Protein AF-N6TX57-F1 (afdb_monomer_lite)

InterPro domains:
  IPR012308 DNA ligase, ATP-dependent, N-terminal [PF04675] (14-73)
  IPR012310 DNA ligase, ATP-dependent, central [PF01068] (99-142)
  IPR016059 DNA ligase, ATP-dependent, conserved site [PS00697] (122-130)
  IPR036599 DNA ligase, ATP-dependent, N-terminal domain superfamily [G3DSA:1.10.3260.10] (11-87)
  IPR050191 ATP-dependent DNA ligase [PTHR45674] (13-142)

pLDDT: mean 87.44, std 7.67, range [63.16, 96.12]

Radius of gyration: 22.34 Å; chains: 1; bounding box: 50×41×65 Å

Sequence (142 aa):
DIGGTISHFYQKSQKVDAFLEKLSKLTKEEDQIGHFSNILKHLTADDLKTIIRLIKHDLRMGAGAKHILEGIHPDAYSVYKRRKTWMVAEINILTPVFPMLTEACKSVEHAMKKCPNGMFSEIKYDGERVQVHKHGNEFKYF

Organism: Dendroctonus ponderosae (NCBI:txid77166)

Foldseek 3Di:
DVVVVVVVVVVVVVVLVVLVVVLVVDDDPVVNVVSCVVCVVPDDPVRVVCSVCVVVVHNPPPDDPQVVVCVVPVCQVVQCQAFVHRPDRDHDFPTDHHDDDDDDDDDPVSVCVVCVVDDDDDDPDDDDDWDWGDDPPDIDTD

Secondary structure (DSSP, 8-state):
-HHHHHHHHHHHHHHHHHHHHHHHH--SHHHHHHHHHHHHTT--HHHHHHHHHHHTT---SS--HHHHHHTT-TTHHHHHHHHS-SS--S--TTS--PPPPPPPP--HHHHHHH-TT---------S----EEEETTEEEE-

Structure (mmCIF, N/CA/C/O backbone):
data_AF-N6TX57-F1
#
_entry.id   AF-N6TX57-F1
#
loop_
_atom_site.group_PDB
_atom_site.id
_atom_site.type_symbol
_atom_site.label_atom_id
_atom_site.label_alt_id
_atom_site.label_comp_id
_atom_site.label_asym_id
_atom_site.label_entity_id
_atom_site.label_seq_id
_atom_site.pdbx_PDB_ins_code
_atom_site.Cartn_x
_atom_site.Cartn_y
_atom_site.Cartn_z
_atom_site.occupancy
_atom_site.B_iso_or_equiv
_atom_site.auth_seq_id
_atom_site.auth_comp_id
_atom_site.auth_asym_id
_atom_site.auth_atom_id
_atom_site.pdbx_PDB_model_num
ATOM 1 N N . ASP A 1 1 ? 9.745 1.526 36.311 1.00 64.44 1 ASP A N 1
ATOM 2 C CA . ASP A 1 1 ? 10.214 0.273 35.703 1.00 64.44 1 ASP A CA 1
ATOM 3 C C . ASP A 1 1 ? 9.952 0.330 34.202 1.00 64.44 1 ASP A C 1
ATOM 5 O O . ASP A 1 1 ? 8.820 0.586 33.801 1.00 64.44 1 ASP A O 1
ATOM 9 N N . ILE A 1 2 ? 10.996 0.209 33.383 1.00 66.25 2 ILE A N 1
ATOM 10 C CA . ILE A 1 2 ? 10.933 0.402 31.922 1.00 66.25 2 ILE A CA 1
ATOM 11 C C . ILE A 1 2 ? 10.015 -0.654 31.276 1.00 66.25 2 ILE A C 1
ATOM 13 O O . ILE A 1 2 ? 9.304 -0.353 30.316 1.00 66.25 2 ILE A O 1
ATOM 17 N N . GLY A 1 3 ? 9.946 -1.859 31.858 1.00 68.88 3 GLY A N 1
ATOM 18 C CA . GLY A 1 3 ? 9.088 -2.944 31.372 1.00 68.88 3 GLY A CA 1
ATOM 19 C C . GLY A 1 3 ? 7.586 -2.645 31.471 1.00 68.88 3 GLY A C 1
ATOM 20 O O . GLY A 1 3 ? 6.830 -2.969 30.555 1.00 68.88 3 GLY A O 1
ATOM 21 N N . GLY A 1 4 ? 7.148 -1.959 32.533 1.00 72.12 4 GLY A N 1
ATOM 22 C CA . GLY A 1 4 ? 5.740 -1.586 32.720 1.00 72.12 4 GLY A CA 1
ATOM 23 C C . GLY A 1 4 ? 5.251 -0.575 31.678 1.00 72.12 4 GLY A C 1
ATOM 24 O O . GLY A 1 4 ? 4.170 -0.734 31.109 1.00 72.12 4 GLY A O 1
ATOM 25 N N . THR A 1 5 ? 6.078 0.423 31.359 1.00 72.31 5 THR A N 1
ATOM 26 C CA . THR A 1 5 ? 5.761 1.444 30.348 1.00 72.31 5 THR A CA 1
ATOM 27 C C . THR A 1 5 ? 5.703 0.855 28.937 1.00 72.31 5 THR A C 1
ATOM 29 O O . THR A 1 5 ? 4.793 1.182 28.175 1.00 72.31 5 THR A O 1
ATOM 32 N N . ILE A 1 6 ? 6.628 -0.052 28.597 1.00 74.69 6 ILE A N 1
ATOM 33 C CA . ILE A 1 6 ? 6.638 -0.740 27.295 1.00 74.69 6 ILE A CA 1
ATOM 34 C C . ILE A 1 6 ? 5.400 -1.629 27.142 1.00 74.69 6 ILE A C 1
ATOM 36 O O . ILE A 1 6 ? 4.740 -1.590 26.103 1.00 74.69 6 ILE A O 1
ATOM 40 N N . SER A 1 7 ? 5.040 -2.383 28.183 1.00 75.69 7 SER A N 1
ATOM 41 C CA . SER A 1 7 ? 3.844 -3.235 28.173 1.00 75.69 7 SER A CA 1
ATOM 42 C C . SER A 1 7 ? 2.562 -2.418 27.9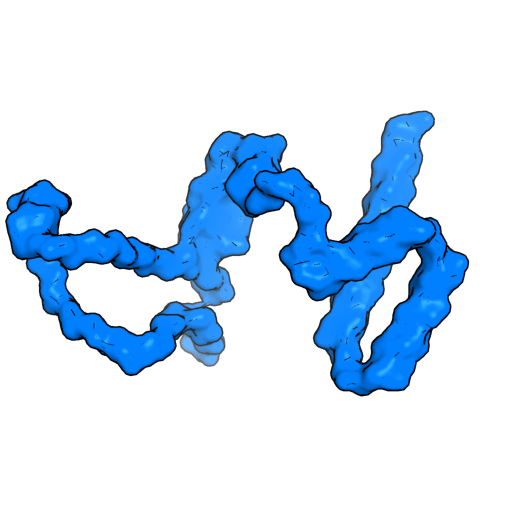78 1.00 75.69 7 SER A C 1
ATOM 44 O O . SER A 1 7 ? 1.740 -2.736 27.116 1.00 75.69 7 SER A O 1
ATOM 46 N N . HIS A 1 8 ? 2.425 -1.302 28.699 1.00 76.81 8 HIS A N 1
ATOM 47 C CA . HIS A 1 8 ? 1.283 -0.400 28.552 1.00 76.81 8 HIS A CA 1
ATOM 48 C C . HIS A 1 8 ? 1.187 0.199 27.138 1.00 76.81 8 HIS A C 1
ATOM 50 O O . HIS A 1 8 ? 0.107 0.239 26.543 1.00 76.81 8 HIS A O 1
ATOM 56 N N . PHE A 1 9 ? 2.316 0.622 26.562 1.00 78.44 9 PHE A N 1
ATOM 57 C CA . PHE A 1 9 ? 2.363 1.107 25.182 1.00 78.44 9 PHE A CA 1
ATOM 58 C C . PHE A 1 9 ? 1.945 0.021 24.179 1.00 78.44 9 PHE A C 1
ATOM 60 O O . PHE A 1 9 ? 1.132 0.278 23.289 1.00 78.44 9 PHE A O 1
ATOM 67 N N . TYR A 1 10 ? 2.439 -1.206 24.351 1.00 80.56 10 TYR A N 1
ATOM 68 C CA . TYR A 1 10 ? 2.111 -2.327 23.472 1.00 80.56 10 TYR A CA 1
ATOM 69 C C . TYR A 1 10 ? 0.618 -2.682 23.523 1.00 80.56 10 TYR A C 1
ATOM 71 O O . TYR A 1 10 ? -0.018 -2.850 22.482 1.00 80.56 10 TYR A O 1
ATOM 79 N N . GLN A 1 11 ? 0.026 -2.705 24.720 1.00 81.06 11 GLN A N 1
ATOM 80 C CA . GLN A 1 11 ? -1.415 -2.904 24.894 1.00 81.06 11 GLN A CA 1
ATOM 81 C C . GLN A 1 11 ? -2.239 -1.793 24.233 1.00 81.06 11 GLN A C 1
ATOM 83 O O . GLN A 1 11 ? -3.281 -2.067 23.634 1.00 81.06 11 GLN A O 1
ATOM 88 N N . LYS A 1 12 ? -1.782 -0.538 24.312 1.00 82.62 12 LYS A N 1
ATOM 89 C CA . LYS A 1 12 ? -2.436 0.585 23.630 1.00 82.62 12 LYS A CA 1
ATOM 90 C C . LYS A 1 12 ? -2.380 0.422 22.109 1.00 82.62 12 LYS A C 1
ATOM 92 O O . LYS A 1 12 ? -3.403 0.595 21.452 1.00 82.62 12 LYS A O 1
ATOM 97 N N . SER A 1 13 ? -1.223 0.035 21.572 1.00 84.62 13 SER A N 1
ATOM 98 C CA . SER A 1 13 ? -1.034 -0.213 20.137 1.00 84.62 13 SER A CA 1
ATOM 99 C C . SER A 1 13 ? -1.974 -1.306 19.617 1.00 84.62 13 SER A C 1
ATOM 101 O O . SER A 1 13 ? -2.687 -1.085 18.644 1.00 84.62 13 SER A O 1
ATOM 103 N N . GLN A 1 14 ? -2.078 -2.436 20.326 1.00 88.12 14 GLN A N 1
ATOM 104 C CA . GLN A 1 14 ? -2.999 -3.523 19.959 1.00 88.12 14 GLN A CA 1
ATOM 105 C C . GLN A 1 14 ? -4.469 -3.086 19.946 1.00 88.12 14 GLN A C 1
ATOM 107 O O . GLN A 1 14 ? -5.226 -3.480 19.064 1.00 88.12 14 GLN A O 1
ATOM 112 N N . LYS A 1 15 ? -4.892 -2.254 20.907 1.00 86.69 15 LYS A N 1
ATOM 113 C CA . LYS A 1 15 ? -6.266 -1.725 20.931 1.00 86.69 15 LYS A CA 1
ATOM 114 C C . LYS A 1 15 ? -6.555 -0.832 19.724 1.00 86.69 15 LYS A C 1
ATOM 116 O O . LYS A 1 15 ? -7.653 -0.899 19.177 1.00 86.69 15 LYS A O 1
ATOM 121 N N . VAL A 1 16 ? -5.589 -0.002 19.322 1.00 88.62 16 VAL A N 1
ATOM 122 C CA . VAL A 1 16 ? -5.708 0.845 18.124 1.00 88.62 16 VAL A CA 1
ATOM 123 C C . VAL A 1 16 ? -5.748 -0.014 16.861 1.00 88.62 16 VAL A C 1
ATOM 125 O O . VAL A 1 16 ? -6.593 0.228 16.004 1.00 88.62 16 VAL A O 1
ATOM 128 N N . ASP A 1 17 ? -4.904 -1.039 16.770 1.00 90.56 17 ASP A N 1
ATOM 129 C CA . ASP A 1 17 ? -4.879 -1.968 15.637 1.00 90.56 17 ASP A CA 1
ATOM 130 C C . ASP A 1 17 ? -6.218 -2.705 15.478 1.00 90.56 17 ASP A C 1
ATOM 132 O O . ASP A 1 17 ? -6.858 -2.609 14.433 1.00 90.56 17 ASP A O 1
ATOM 136 N N . ALA A 1 18 ? -6.737 -3.301 16.556 1.00 91.44 18 ALA A N 1
ATOM 137 C CA . ALA A 1 18 ? -8.044 -3.961 16.553 1.00 91.44 18 ALA A CA 1
ATOM 138 C C . ALA A 1 18 ? -9.197 -3.000 16.199 1.00 91.44 18 ALA A C 1
ATOM 140 O O . ALA A 1 18 ? -10.162 -3.378 15.526 1.00 91.44 18 ALA A O 1
ATOM 141 N N . PHE A 1 19 ? -9.110 -1.738 16.638 1.00 91.69 19 PHE A N 1
ATOM 142 C CA . PHE A 1 19 ? -10.073 -0.706 16.262 1.00 91.69 19 PHE A CA 1
ATOM 143 C C . PHE A 1 19 ? -10.050 -0.429 14.755 1.00 91.69 19 PHE A C 1
ATOM 145 O O . PHE A 1 19 ? -11.123 -0.406 14.144 1.00 91.69 19 PHE A O 1
ATOM 152 N N . LEU A 1 20 ? -8.862 -0.239 14.172 1.00 92.00 20 LEU A N 1
ATOM 153 C CA . LEU A 1 20 ? -8.679 0.021 12.742 1.00 92.00 20 LEU A CA 1
ATOM 154 C C . LEU A 1 20 ? -9.067 -1.195 11.896 1.00 92.00 20 LEU A C 1
ATOM 156 O O . LEU A 1 20 ? -9.714 -1.035 10.861 1.00 92.00 20 LEU A O 1
ATOM 160 N N . GLU A 1 21 ? -8.758 -2.407 12.359 1.00 93.75 21 GLU A N 1
ATOM 161 C CA . GLU A 1 21 ? -9.142 -3.642 11.678 1.00 93.75 21 GLU A CA 1
ATOM 162 C C . GLU A 1 21 ? -10.668 -3.763 11.601 1.00 93.75 21 GLU A C 1
ATOM 164 O O . GLU A 1 21 ? -11.227 -3.999 10.527 1.00 93.75 21 GLU A O 1
ATOM 169 N N . LYS A 1 22 ? -11.372 -3.523 12.714 1.00 93.56 22 LYS A N 1
ATOM 170 C CA . LYS A 1 22 ? -12.839 -3.501 12.711 1.00 93.56 22 L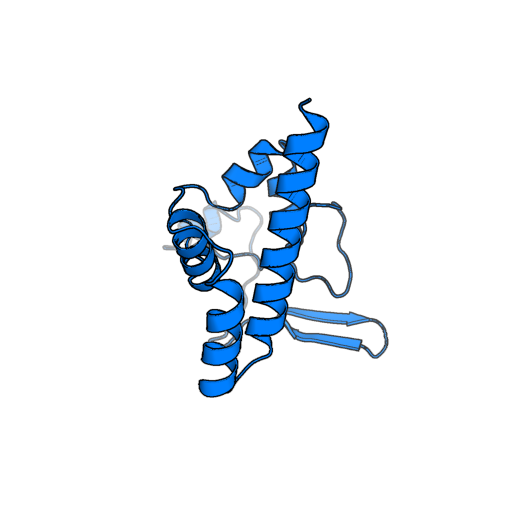YS A CA 1
ATOM 171 C C . LYS A 1 22 ? -13.377 -2.375 11.828 1.00 93.56 22 LYS A C 1
ATOM 173 O O . LYS A 1 22 ? -14.292 -2.627 11.051 1.00 93.56 22 LYS A O 1
ATOM 178 N N . LEU A 1 23 ? -12.795 -1.176 11.903 1.00 93.31 23 LEU A N 1
ATOM 179 C CA . LEU A 1 23 ? -13.198 -0.030 11.084 1.00 93.31 23 LEU A CA 1
ATOM 180 C C . LEU A 1 23 ? -13.095 -0.339 9.584 1.00 93.31 23 LEU A C 1
ATOM 182 O O . LEU A 1 23 ? -14.011 0.002 8.843 1.00 93.31 23 LEU A O 1
ATOM 186 N N . SER A 1 24 ? -12.046 -1.045 9.147 1.00 93.38 24 SER A N 1
ATOM 187 C CA . SER A 1 24 ? -11.857 -1.416 7.735 1.00 93.38 24 SER A CA 1
ATOM 188 C C . SER A 1 24 ? -12.942 -2.348 7.175 1.00 93.38 24 SER A C 1
ATOM 190 O O . SER A 1 24 ? -13.113 -2.430 5.961 1.00 93.38 24 SER A O 1
ATOM 192 N N . LYS A 1 25 ? -13.694 -3.032 8.049 1.00 94.88 25 LYS A N 1
ATOM 193 C CA . LYS A 1 25 ? -14.804 -3.927 7.685 1.00 94.88 25 LYS A CA 1
ATOM 194 C C . LYS A 1 25 ? -16.168 -3.222 7.706 1.00 94.88 25 LYS A C 1
ATOM 196 O O . LYS A 1 25 ? -17.144 -3.792 7.226 1.00 94.88 25 LYS A O 1
ATOM 201 N N . LEU A 1 26 ? -16.262 -2.014 8.272 1.00 93.44 26 LEU A N 1
ATOM 202 C CA . LEU A 1 26 ? -17.510 -1.251 8.362 1.00 93.44 26 LEU A CA 1
ATOM 203 C C . LEU A 1 26 ? -17.710 -0.396 7.109 1.00 93.44 26 LEU A C 1
ATOM 205 O O . LEU A 1 26 ? -16.879 0.449 6.787 1.00 93.44 26 LEU A O 1
ATOM 209 N N . THR A 1 27 ? -18.848 -0.565 6.439 1.00 92.94 27 THR A N 1
ATOM 210 C CA . THR A 1 27 ? -19.181 0.176 5.210 1.00 92.94 27 THR A CA 1
ATOM 211 C C . THR A 1 27 ? -20.248 1.251 5.408 1.00 92.94 27 THR A C 1
ATOM 213 O O . THR A 1 27 ? -20.340 2.163 4.592 1.00 92.94 27 THR A O 1
ATOM 216 N N . LYS A 1 28 ? -21.051 1.161 6.476 1.00 95.25 28 LYS A N 1
ATOM 217 C CA . LYS A 1 28 ? -22.129 2.111 6.777 1.00 95.25 28 LYS A CA 1
ATOM 218 C C . LYS A 1 28 ? -21.642 3.227 7.694 1.00 95.25 28 LYS A C 1
ATOM 220 O O . LYS A 1 28 ? -20.969 2.967 8.689 1.00 95.25 28 LYS A O 1
ATOM 225 N N . GLU A 1 29 ? -22.054 4.452 7.391 1.00 93.00 29 GLU A N 1
ATOM 226 C CA . GLU A 1 29 ? -21.667 5.648 8.144 1.00 93.00 29 GLU A CA 1
ATOM 227 C C . GLU A 1 29 ? -22.136 5.599 9.608 1.00 93.00 29 GLU A C 1
ATOM 229 O O . GLU A 1 29 ? -21.355 5.880 10.513 1.00 93.00 29 GLU A O 1
ATOM 234 N N . GLU A 1 30 ? -23.369 5.155 9.862 1.00 94.00 30 GLU A N 1
ATOM 235 C CA . GLU A 1 30 ? -23.924 5.029 11.220 1.00 94.00 30 GLU A CA 1
ATOM 236 C C . GLU A 1 30 ? -23.075 4.103 12.108 1.00 94.00 30 GLU A C 1
ATOM 238 O O . GLU A 1 30 ? -22.730 4.453 13.241 1.00 94.00 30 GLU A O 1
ATOM 243 N N . ASP A 1 31 ? -22.664 2.951 11.568 1.00 93.25 31 ASP A N 1
ATOM 244 C CA . ASP A 1 31 ? -21.821 1.980 12.271 1.00 93.25 31 ASP A CA 1
ATOM 245 C C . ASP A 1 31 ? -20.418 2.542 12.529 1.00 93.25 31 ASP A C 1
ATOM 247 O O . ASP A 1 31 ? -19.843 2.339 13.604 1.00 93.25 31 ASP A O 1
ATOM 251 N N . GLN A 1 32 ? -19.862 3.273 11.558 1.00 93.31 32 GLN A N 1
ATOM 252 C CA . GLN A 1 32 ? -18.571 3.944 11.701 1.00 93.31 32 GLN A CA 1
ATOM 253 C C . GLN A 1 32 ? -18.635 5.004 12.808 1.00 93.31 32 GLN A C 1
ATOM 255 O O . GLN A 1 32 ? -17.801 4.979 13.714 1.00 93.31 32 GLN A O 1
ATOM 260 N N . ILE A 1 33 ? -19.645 5.880 12.800 1.00 91.75 33 ILE A N 1
ATOM 261 C CA . ILE A 1 33 ? -19.850 6.913 13.829 1.00 91.75 33 ILE A CA 1
ATOM 262 C C . ILE A 1 33 ? -20.008 6.277 15.214 1.00 91.75 33 ILE A C 1
ATOM 264 O O . ILE A 1 33 ? -19.388 6.740 16.180 1.00 91.75 33 ILE A O 1
ATOM 268 N N . GLY A 1 34 ? -20.788 5.198 15.327 1.00 92.38 34 GLY A N 1
ATOM 269 C CA . GLY A 1 34 ? -20.944 4.457 16.579 1.00 92.38 34 GLY A CA 1
ATOM 270 C C . GLY A 1 34 ? -19.621 3.863 17.074 1.00 92.38 34 GLY A C 1
ATOM 271 O O . GLY A 1 34 ? -19.279 3.974 18.255 1.00 92.38 34 GLY A O 1
ATOM 272 N N . HIS A 1 35 ? -18.827 3.294 16.164 1.00 92.12 35 HIS A N 1
ATOM 273 C CA . HIS A 1 35 ? -17.510 2.731 16.473 1.00 92.12 35 HIS A CA 1
ATOM 274 C C . HIS A 1 35 ? -16.505 3.810 16.911 1.00 92.12 35 HIS A C 1
ATOM 276 O O . HIS A 1 35 ? -15.814 3.627 17.917 1.00 92.12 35 HIS A O 1
ATOM 282 N N . PHE A 1 36 ? -16.482 4.971 16.246 1.00 90.12 36 PHE A N 1
ATOM 283 C CA . PHE A 1 36 ? -15.682 6.131 16.664 1.00 90.12 36 PHE A CA 1
ATOM 284 C C . PHE A 1 36 ? -16.113 6.666 18.032 1.00 90.12 36 PHE A C 1
ATOM 286 O O . PHE A 1 36 ? -15.272 6.914 18.896 1.00 90.12 36 PHE A O 1
ATOM 293 N N . SER A 1 37 ? -17.415 6.797 18.272 1.00 89.56 37 SER A N 1
ATOM 294 C CA . SER A 1 37 ? -17.946 7.331 19.533 1.00 89.56 37 SER A CA 1
ATOM 295 C C . SER A 1 37 ? -17.547 6.492 20.751 1.00 89.56 37 SER A C 1
ATOM 297 O O . SER A 1 37 ? -17.366 7.027 21.847 1.00 89.56 37 SER A O 1
ATOM 299 N N . ASN A 1 38 ? -17.361 5.183 20.567 1.00 86.38 38 ASN A N 1
ATOM 300 C CA . ASN A 1 38 ? -16.890 4.295 21.626 1.00 86.38 38 ASN A CA 1
ATOM 301 C C . ASN A 1 38 ? -15.410 4.505 21.963 1.00 86.38 38 ASN A C 1
ATOM 303 O O . ASN A 1 38 ? -15.054 4.499 23.141 1.00 86.38 38 ASN A O 1
ATOM 307 N N . ILE A 1 39 ? -14.547 4.714 20.961 1.00 84.88 39 ILE A N 1
ATOM 308 C CA . ILE A 1 39 ? -13.110 4.879 21.211 1.00 84.88 39 ILE A CA 1
ATOM 309 C C . ILE A 1 39 ? -12.757 6.295 21.678 1.00 84.88 39 ILE A C 1
ATOM 311 O O . ILE A 1 39 ? -11.889 6.454 22.535 1.00 84.88 39 ILE A O 1
ATOM 315 N N . LEU A 1 40 ? -13.468 7.320 21.191 1.00 85.38 40 LEU A N 1
ATOM 316 C CA . LEU A 1 40 ? -13.213 8.729 21.521 1.00 85.38 40 LEU A CA 1
ATOM 317 C C . LEU A 1 40 ? -13.272 9.025 23.028 1.00 85.38 40 LEU A C 1
ATOM 319 O O . LEU A 1 40 ? -12.561 9.905 23.500 1.00 85.38 40 LEU A O 1
ATOM 323 N N . LYS A 1 41 ? -14.052 8.257 23.799 1.00 84.25 41 LYS A N 1
ATOM 324 C CA . LYS A 1 41 ? -14.169 8.395 25.264 1.00 84.25 41 LYS A CA 1
ATOM 325 C C . LYS A 1 41 ? -12.885 8.056 26.028 1.00 84.25 41 LYS A C 1
ATOM 327 O O . LYS A 1 41 ? -12.755 8.424 27.191 1.00 84.25 41 LYS A O 1
ATOM 332 N N . HIS A 1 42 ? -11.959 7.335 25.400 1.00 81.50 42 HIS A N 1
ATOM 333 C CA . HIS A 1 42 ? -10.754 6.806 26.041 1.00 81.50 42 HIS A CA 1
ATOM 334 C C . HIS A 1 42 ? -9.455 7.358 25.436 1.00 81.50 42 HIS A C 1
ATOM 336 O O . HIS A 1 42 ? -8.374 6.872 25.770 1.00 81.50 42 HIS A O 1
ATOM 342 N N . LEU A 1 43 ? -9.545 8.345 24.540 1.00 84.50 43 LEU A N 1
ATOM 343 C CA . LEU A 1 43 ? -8.405 8.883 23.801 1.00 84.50 43 LEU A CA 1
ATOM 344 C C . LEU A 1 43 ? -8.104 10.325 24.201 1.00 84.50 43 LEU A C 1
ATOM 346 O O . LEU A 1 43 ? -9.001 11.127 24.450 1.00 84.50 43 LEU A O 1
ATOM 350 N N . THR A 1 44 ? -6.817 10.663 24.203 1.00 87.75 44 THR A N 1
ATOM 351 C CA . THR A 1 44 ? -6.371 12.058 24.276 1.00 87.75 44 THR A CA 1
ATOM 352 C C . THR A 1 44 ? -6.460 12.727 22.899 1.00 87.75 44 THR A C 1
ATOM 354 O O . THR A 1 44 ? -6.577 12.056 21.869 1.00 87.75 44 THR A O 1
ATOM 357 N N . ALA A 1 45 ? -6.366 14.060 22.852 1.00 88.00 45 ALA A N 1
ATOM 358 C CA . ALA A 1 45 ? -6.354 14.805 21.590 1.00 88.00 45 ALA A CA 1
ATOM 359 C C . ALA A 1 45 ? -5.200 14.376 20.656 1.00 88.00 45 ALA A C 1
ATOM 361 O O . ALA A 1 45 ? -5.388 14.278 19.440 1.00 88.00 45 ALA A O 1
ATOM 362 N N . ASP A 1 46 ? -4.027 14.058 21.214 1.00 87.56 46 ASP A N 1
ATOM 363 C CA . ASP A 1 46 ? -2.867 13.593 20.444 1.00 87.56 46 ASP A CA 1
ATOM 364 C C . ASP A 1 46 ? -3.055 12.173 19.897 1.00 87.56 46 ASP A C 1
ATOM 366 O O . ASP A 1 46 ? -2.662 11.880 18.760 1.00 87.56 46 ASP A O 1
ATOM 370 N N . ASP A 1 47 ? -3.714 11.300 20.661 1.00 87.12 47 ASP A N 1
ATOM 371 C CA . ASP A 1 47 ? -4.052 9.955 20.194 1.00 87.12 47 ASP A CA 1
ATOM 372 C C . ASP A 1 47 ? -5.045 10.014 19.035 1.00 87.12 47 ASP A C 1
ATOM 374 O O . ASP A 1 47 ? -4.847 9.354 18.014 1.00 87.12 47 ASP A O 1
ATOM 378 N N . LEU A 1 48 ? -6.075 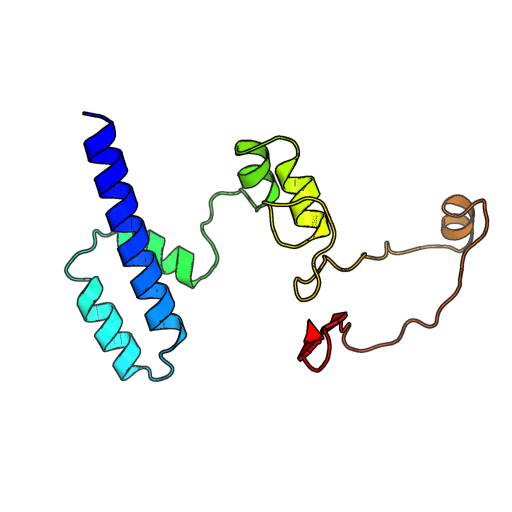10.858 19.150 1.00 88.62 48 LEU A N 1
ATOM 379 C CA . LEU A 1 48 ? -7.048 11.069 18.082 1.00 88.62 48 LEU A CA 1
ATOM 380 C C . LEU A 1 48 ? -6.370 11.582 16.807 1.00 88.62 48 LEU A C 1
ATOM 382 O O . LEU A 1 48 ? -6.608 11.060 15.716 1.00 88.62 48 LEU A O 1
ATOM 386 N N . LYS A 1 49 ? -5.473 12.563 16.934 1.00 89.69 49 LYS A N 1
ATOM 387 C CA . LYS A 1 49 ? -4.686 13.079 15.807 1.00 89.69 49 LYS A CA 1
ATOM 388 C C . LYS A 1 49 ? -3.848 11.982 15.150 1.00 89.69 49 LYS A C 1
ATOM 390 O O . LYS A 1 49 ? -3.756 11.936 13.923 1.00 89.69 49 LYS A O 1
ATOM 395 N N . THR A 1 50 ? -3.256 11.100 15.949 1.00 88.19 50 THR A N 1
ATOM 396 C CA . THR A 1 50 ? -2.463 9.967 15.454 1.00 88.19 50 THR A CA 1
ATOM 397 C C . THR A 1 50 ? -3.341 8.947 14.729 1.00 88.19 50 THR A C 1
ATOM 399 O O . THR A 1 50 ? -2.995 8.532 13.627 1.00 88.19 50 THR A O 1
ATOM 402 N N . ILE A 1 51 ? -4.514 8.616 15.269 1.00 89.56 51 ILE A N 1
ATOM 403 C CA . ILE A 1 51 ? -5.476 7.704 14.632 1.00 89.56 51 ILE A CA 1
ATOM 404 C C . ILE A 1 51 ? -5.974 8.267 13.300 1.00 89.56 51 ILE A C 1
ATOM 406 O O . ILE A 1 51 ? -5.973 7.558 12.298 1.00 89.56 51 ILE A O 1
ATOM 410 N N . ILE A 1 52 ? -6.325 9.555 13.243 1.00 90.50 52 ILE A N 1
ATOM 411 C CA . ILE A 1 52 ? -6.735 10.205 11.988 1.00 90.50 52 ILE A CA 1
ATOM 412 C C . ILE A 1 52 ? -5.607 10.139 10.952 1.00 90.50 52 ILE A C 1
ATOM 414 O O . ILE A 1 52 ? -5.860 9.873 9.779 1.00 90.50 52 ILE A O 1
ATOM 418 N N . ARG A 1 53 ? -4.353 10.349 11.364 1.00 91.62 53 ARG A N 1
ATOM 419 C CA . ARG A 1 53 ? -3.191 10.215 10.472 1.00 91.62 53 ARG A CA 1
ATOM 420 C C . ARG A 1 53 ? -3.001 8.787 9.960 1.00 91.62 53 ARG A C 1
ATOM 422 O O . ARG A 1 53 ? -2.693 8.620 8.782 1.00 91.62 53 ARG A O 1
ATOM 429 N N . LEU A 1 54 ? -3.223 7.781 10.809 1.00 91.62 54 LEU A N 1
ATOM 430 C CA . LEU A 1 54 ? -3.202 6.369 10.415 1.00 91.62 54 LEU A CA 1
ATOM 431 C C . LEU A 1 54 ? -4.291 6.065 9.378 1.00 91.62 54 LEU A C 1
ATOM 433 O O . LEU A 1 54 ? -3.986 5.480 8.344 1.00 91.62 54 LEU A O 1
ATOM 437 N N . ILE A 1 55 ? -5.520 6.542 9.601 1.00 91.31 55 ILE A N 1
ATOM 438 C CA . ILE A 1 55 ? -6.644 6.379 8.660 1.00 91.31 55 ILE A CA 1
ATOM 439 C C . ILE A 1 55 ? -6.357 7.071 7.323 1.00 91.31 55 ILE A C 1
ATOM 441 O O . ILE A 1 55 ? -6.654 6.534 6.262 1.00 91.31 55 ILE A O 1
ATOM 445 N N . LYS A 1 56 ? -5.749 8.260 7.354 1.00 91.19 56 LYS A N 1
ATOM 446 C CA . LYS A 1 56 ? -5.363 8.997 6.142 1.00 91.19 56 LYS A CA 1
ATOM 447 C C . LYS A 1 56 ? -4.125 8.431 5.441 1.00 91.19 56 LYS A C 1
ATOM 449 O O . LYS A 1 56 ? -3.733 8.985 4.418 1.00 91.19 56 LYS A O 1
ATOM 454 N N . HIS A 1 57 ? -3.497 7.388 5.988 1.00 89.06 57 HIS A N 1
ATOM 455 C CA . HIS A 1 57 ? -2.227 6.833 5.513 1.00 89.06 57 HIS A CA 1
ATOM 456 C C . HIS A 1 57 ? -1.083 7.868 5.415 1.00 89.06 57 HIS A C 1
ATOM 458 O O . HIS A 1 57 ? -0.148 7.695 4.636 1.00 89.06 57 HIS A O 1
ATOM 464 N N . ASP A 1 58 ? -1.128 8.934 6.224 1.00 90.12 58 ASP A N 1
ATOM 465 C CA . ASP A 1 58 ? -0.127 10.009 6.234 1.00 90.12 58 ASP A CA 1
ATOM 466 C C . ASP A 1 58 ? 0.227 10.420 7.670 1.00 90.12 58 ASP A C 1
ATOM 468 O O . ASP A 1 58 ? -0.456 11.222 8.315 1.00 90.12 58 ASP A O 1
ATOM 472 N N . LEU A 1 59 ? 1.348 9.886 8.163 1.00 88.50 59 LEU A N 1
ATOM 473 C CA . LEU A 1 59 ? 1.895 10.207 9.483 1.00 88.50 59 LEU A CA 1
ATOM 474 C C . LEU A 1 59 ? 2.626 11.560 9.532 1.00 88.50 59 LEU A C 1
ATOM 476 O O . LEU A 1 59 ? 2.865 12.069 10.630 1.00 88.50 59 LEU A O 1
ATOM 480 N N . ARG A 1 60 ? 2.967 12.162 8.380 1.00 87.69 60 ARG A N 1
ATOM 481 C CA . ARG A 1 60 ? 3.731 13.424 8.266 1.00 87.69 60 ARG A CA 1
ATOM 482 C C . ARG A 1 60 ? 5.050 13.462 9.042 1.00 87.69 60 ARG A C 1
ATOM 484 O O . ARG A 1 60 ? 5.430 14.495 9.583 1.00 87.69 60 ARG A O 1
ATOM 491 N N . MET A 1 61 ? 5.755 12.338 9.086 1.00 88.62 61 MET A N 1
ATOM 492 C CA . MET A 1 61 ? 7.033 12.207 9.797 1.00 88.62 61 MET A CA 1
ATOM 493 C C . MET A 1 61 ? 8.269 12.378 8.898 1.00 88.62 61 MET A C 1
ATOM 495 O O . MET A 1 61 ? 9.384 12.160 9.352 1.00 88.62 61 MET A O 1
ATOM 499 N N . GLY A 1 62 ? 8.091 12.708 7.611 1.00 87.31 62 GLY A N 1
ATOM 500 C CA . GLY A 1 62 ? 9.197 12.878 6.652 1.00 87.31 62 GLY A CA 1
ATOM 501 C C . GLY A 1 62 ? 9.974 11.594 6.325 1.00 87.31 62 GLY A C 1
ATOM 502 O O . GLY A 1 62 ? 10.929 11.630 5.557 1.00 87.31 62 GLY A O 1
ATOM 503 N N . ALA A 1 63 ? 9.557 10.453 6.873 1.00 88.38 63 ALA A N 1
ATOM 504 C CA . ALA A 1 63 ? 10.205 9.164 6.709 1.00 88.38 63 ALA A CA 1
ATOM 505 C C . ALA A 1 63 ? 9.259 8.175 6.017 1.00 88.38 63 ALA A C 1
ATOM 507 O O . ALA A 1 63 ? 8.189 7.854 6.527 1.00 88.38 63 ALA A O 1
ATOM 508 N N . GLY A 1 64 ? 9.664 7.691 4.843 1.00 86.31 64 GLY A N 1
ATOM 509 C CA . GLY A 1 64 ? 9.058 6.523 4.204 1.00 86.31 64 GLY A CA 1
ATOM 510 C C . GLY A 1 64 ? 9.663 5.206 4.696 1.00 86.31 64 GLY A C 1
ATOM 511 O O . GLY A 1 64 ? 10.588 5.190 5.507 1.00 86.31 64 GLY A O 1
ATOM 512 N N . ALA A 1 65 ? 9.191 4.094 4.131 1.00 86.69 65 ALA A N 1
ATOM 513 C CA . ALA A 1 65 ? 9.576 2.748 4.557 1.00 86.69 65 ALA A CA 1
ATOM 514 C C . ALA A 1 65 ? 11.102 2.503 4.557 1.00 86.69 65 ALA A C 1
ATOM 516 O O . ALA A 1 65 ? 11.605 1.827 5.443 1.00 86.69 65 ALA A O 1
ATOM 517 N N . LYS A 1 66 ? 11.857 3.111 3.629 1.00 88.62 66 LYS A N 1
ATOM 518 C CA . LYS A 1 66 ? 13.328 3.028 3.595 1.00 88.62 66 LYS A CA 1
ATOM 519 C C . LYS A 1 66 ? 13.968 3.409 4.934 1.00 88.62 66 LYS A C 1
ATOM 521 O O . LYS A 1 66 ? 14.616 2.574 5.549 1.00 88.62 66 LYS A O 1
ATOM 526 N N . HIS A 1 67 ? 13.710 4.629 5.402 1.00 91.06 67 HIS A N 1
ATOM 527 C CA . HIS A 1 67 ? 14.303 5.150 6.634 1.00 91.06 67 HIS A CA 1
ATOM 528 C C . HIS A 1 67 ? 13.883 4.339 7.863 1.00 91.06 67 HIS A C 1
ATOM 530 O O . HIS A 1 67 ? 14.694 4.095 8.749 1.00 91.06 67 HIS A O 1
ATOM 536 N N . ILE A 1 68 ? 12.619 3.899 7.906 1.00 90.56 68 ILE A N 1
ATOM 537 C CA . ILE A 1 68 ? 12.101 3.108 9.029 1.00 90.56 68 ILE A CA 1
ATOM 538 C C . ILE A 1 68 ? 12.832 1.769 9.136 1.00 90.56 68 ILE A C 1
ATOM 540 O O . ILE A 1 68 ? 13.167 1.344 10.238 1.00 90.56 68 ILE A O 1
ATOM 544 N N . LEU A 1 69 ? 13.104 1.107 8.011 1.00 89.69 69 LEU A N 1
ATOM 545 C CA . LEU A 1 69 ? 13.667 -0.243 8.039 1.00 89.69 69 LEU A CA 1
ATOM 546 C C . LEU A 1 69 ? 15.178 -0.298 8.022 1.00 89.69 69 LEU A C 1
ATOM 548 O O . LEU A 1 69 ? 15.728 -1.205 8.636 1.00 89.69 69 LEU A O 1
ATOM 552 N N . GLU A 1 70 ? 15.842 0.712 7.472 1.00 88.81 70 GLU A N 1
ATOM 553 C CA . GLU A 1 70 ? 17.266 0.937 7.739 1.00 88.81 70 GLU A CA 1
ATOM 554 C C . GLU A 1 70 ? 17.532 1.149 9.240 1.00 88.81 70 GLU A C 1
ATOM 556 O O . GLU A 1 70 ? 18.569 0.721 9.738 1.00 88.81 70 GLU A O 1
ATOM 561 N N . GLY A 1 71 ? 16.573 1.724 9.980 1.00 88.75 71 GLY A N 1
ATOM 562 C CA . GLY A 1 71 ? 16.642 1.839 11.440 1.00 88.75 71 GLY A CA 1
ATOM 563 C C . GLY A 1 71 ? 16.491 0.514 12.202 1.00 88.75 71 GLY A C 1
ATOM 564 O O . GLY A 1 71 ? 16.881 0.444 13.363 1.00 88.75 71 GLY A O 1
ATOM 565 N N . ILE A 1 72 ? 15.941 -0.531 11.572 1.00 88.81 72 ILE A N 1
ATOM 566 C CA . ILE A 1 72 ? 15.793 -1.869 12.171 1.00 88.81 72 ILE A CA 1
ATOM 567 C C . ILE A 1 72 ? 17.014 -2.733 11.847 1.00 88.81 72 ILE A C 1
ATOM 569 O O . ILE A 1 72 ? 17.586 -3.356 12.739 1.00 88.81 72 ILE A O 1
ATOM 573 N N . HIS A 1 73 ? 17.400 -2.792 10.570 1.00 88.62 73 HIS A N 1
ATOM 574 C CA . HIS A 1 73 ? 18.576 -3.526 10.110 1.00 88.62 73 HIS A CA 1
ATOM 575 C C . HIS A 1 73 ? 19.057 -2.962 8.760 1.00 88.62 73 HIS A C 1
ATOM 577 O O . HIS A 1 73 ? 18.213 -2.711 7.894 1.00 88.62 73 HIS A O 1
ATOM 583 N N . PRO A 1 74 ? 20.379 -2.841 8.510 1.00 88.25 74 PRO A N 1
ATOM 584 C CA . PRO A 1 74 ? 20.916 -2.298 7.255 1.00 88.25 74 PRO A CA 1
ATOM 585 C C . PRO A 1 74 ? 20.340 -2.958 5.990 1.00 88.25 74 PRO A C 1
ATOM 587 O O . PRO A 1 74 ? 20.018 -2.283 5.014 1.00 88.25 74 PRO A O 1
ATOM 590 N N . ASP A 1 75 ? 20.127 -4.275 6.033 1.00 86.81 75 ASP A N 1
ATOM 591 C CA . ASP A 1 75 ? 19.624 -5.039 4.884 1.00 86.81 75 ASP A CA 1
ATOM 592 C C . ASP A 1 75 ? 18.094 -5.112 4.773 1.00 86.81 75 ASP A C 1
ATOM 594 O O . ASP A 1 75 ? 17.585 -5.573 3.745 1.00 86.81 75 ASP A O 1
ATOM 598 N N . ALA A 1 76 ? 17.330 -4.665 5.779 1.00 87.31 76 ALA A N 1
ATOM 599 C CA . ALA A 1 76 ? 15.878 -4.877 5.814 1.00 87.31 76 ALA A CA 1
ATOM 600 C C . ALA A 1 76 ? 15.169 -4.247 4.605 1.00 87.31 76 ALA A C 1
ATOM 602 O O . ALA A 1 76 ? 14.280 -4.860 4.005 1.00 87.31 76 ALA A O 1
ATOM 603 N N . TYR A 1 77 ? 15.603 -3.054 4.184 1.00 86.88 77 TYR A N 1
ATOM 604 C CA . TYR A 1 77 ? 15.031 -2.394 3.011 1.00 86.88 77 TYR A CA 1
ATOM 605 C C . TYR A 1 77 ? 15.270 -3.162 1.708 1.00 86.88 77 TYR A C 1
ATOM 607 O O . TYR A 1 77 ? 14.378 -3.235 0.857 1.00 86.88 77 TYR A O 1
ATOM 615 N N . SER A 1 78 ? 16.438 -3.793 1.567 1.00 84.75 78 SER A N 1
ATOM 616 C CA . SER A 1 78 ? 16.757 -4.607 0.391 1.00 84.75 78 SER A CA 1
ATOM 617 C C . SER A 1 78 ? 15.846 -5.838 0.284 1.00 84.75 78 SER A C 1
ATOM 619 O O . SER A 1 78 ? 15.352 -6.150 -0.804 1.00 84.75 78 SER A O 1
ATOM 621 N N . VAL A 1 79 ? 15.552 -6.487 1.418 1.00 83.94 79 VAL A N 1
ATOM 622 C CA . VAL A 1 79 ? 14.667 -7.658 1.504 1.00 83.94 79 VAL A CA 1
ATOM 623 C C . VAL A 1 79 ? 13.235 -7.277 1.134 1.00 83.94 79 VAL A C 1
ATOM 625 O O . VAL A 1 79 ? 12.615 -7.920 0.284 1.00 83.94 79 VAL A O 1
ATOM 628 N N . TYR A 1 80 ? 12.730 -6.167 1.667 1.00 84.94 80 TYR A N 1
ATOM 629 C CA . TYR A 1 80 ? 11.386 -5.706 1.328 1.00 84.94 80 TYR A CA 1
ATOM 630 C C . TYR A 1 80 ? 11.212 -5.269 -0.105 1.00 84.94 80 TYR A C 1
ATOM 632 O O . TYR A 1 80 ? 10.199 -5.607 -0.717 1.00 84.94 80 TYR A O 1
ATOM 640 N N . LYS A 1 81 ? 12.199 -4.570 -0.673 1.00 81.69 81 LYS A N 1
ATOM 641 C CA . LYS A 1 81 ? 12.154 -4.188 -2.085 1.00 81.69 81 LYS A CA 1
ATOM 642 C C . LYS A 1 81 ? 12.050 -5.415 -2.997 1.00 81.69 81 LYS A C 1
ATOM 644 O O . LYS A 1 81 ? 11.523 -5.303 -4.096 1.00 81.69 81 LYS A O 1
ATOM 649 N N . ARG A 1 82 ? 12.492 -6.592 -2.549 1.00 76.94 82 ARG A N 1
ATOM 650 C CA . ARG A 1 82 ? 12.320 -7.840 -3.299 1.00 76.94 82 ARG A CA 1
ATOM 651 C C . ARG A 1 82 ? 10.924 -8.450 -3.136 1.00 76.94 82 ARG A C 1
ATOM 653 O O . ARG A 1 82 ? 10.416 -9.016 -4.094 1.00 76.94 82 ARG A O 1
ATOM 660 N N . ARG A 1 83 ? 10.301 -8.355 -1.957 1.00 70.56 83 ARG A N 1
ATOM 661 C CA . ARG A 1 83 ? 9.216 -9.278 -1.564 1.00 70.56 83 ARG A CA 1
ATOM 662 C C . ARG A 1 83 ? 8.000 -8.645 -0.871 1.00 70.56 83 ARG A C 1
ATOM 664 O O . ARG A 1 83 ? 7.168 -9.379 -0.353 1.00 70.56 83 ARG A O 1
ATOM 671 N N . LYS A 1 84 ? 7.923 -7.311 -0.756 1.00 71.12 84 LYS A N 1
ATOM 672 C CA . LYS A 1 84 ? 6.927 -6.587 0.074 1.00 71.12 84 LYS A CA 1
ATOM 673 C C . LYS A 1 84 ? 6.826 -7.076 1.540 1.00 71.12 84 LYS A C 1
ATOM 675 O O . LYS A 1 84 ? 5.935 -6.654 2.269 1.00 71.12 84 LYS A O 1
ATOM 680 N N . THR A 1 85 ? 7.771 -7.900 2.002 1.00 70.69 85 THR A N 1
ATOM 681 C CA . THR A 1 85 ? 7.947 -8.356 3.388 1.00 70.69 85 THR A CA 1
ATOM 682 C C . THR A 1 85 ? 9.410 -8.212 3.793 1.00 70.69 85 THR A C 1
ATOM 684 O O . THR A 1 85 ? 10.300 -8.325 2.955 1.00 70.69 85 THR A O 1
ATOM 687 N N . TRP A 1 86 ? 9.655 -7.953 5.074 1.00 64.69 86 TRP A N 1
ATOM 688 C CA . TRP A 1 86 ? 10.970 -7.598 5.615 1.00 64.69 86 TRP A CA 1
ATOM 689 C C . TRP A 1 86 ? 11.657 -8.767 6.347 1.00 64.69 86 TRP A C 1
ATOM 691 O O . TRP A 1 86 ? 12.796 -8.623 6.770 1.00 64.69 86 TRP A O 1
ATOM 701 N N . MET A 1 87 ? 10.975 -9.912 6.520 1.00 64.38 87 MET A N 1
ATOM 702 C CA . MET A 1 87 ? 11.415 -10.989 7.426 1.00 64.38 87 MET A CA 1
ATOM 703 C C . MET A 1 87 ? 12.265 -12.096 6.776 1.00 64.38 87 MET A C 1
ATOM 705 O O . MET A 1 87 ? 13.047 -12.726 7.477 1.00 64.38 87 MET A O 1
ATOM 709 N N . VAL A 1 88 ? 12.117 -12.382 5.472 1.00 63.38 88 VAL A N 1
ATOM 710 C CA . VAL A 1 88 ? 12.786 -13.530 4.811 1.00 63.38 88 VAL A CA 1
ATOM 711 C C . VAL A 1 88 ? 13.248 -13.165 3.395 1.00 63.38 88 VAL A C 1
ATOM 713 O O . VAL A 1 88 ? 12.468 -12.622 2.609 1.00 63.38 88 VAL A O 1
ATOM 716 N N . ALA A 1 89 ? 14.489 -13.519 3.038 1.00 63.16 89 ALA A N 1
ATOM 717 C CA . ALA A 1 89 ? 15.182 -13.041 1.832 1.00 63.16 89 ALA A CA 1
ATOM 718 C C . ALA A 1 89 ? 14.901 -13.782 0.500 1.00 63.16 89 ALA A C 1
ATOM 720 O O . ALA A 1 89 ? 15.195 -13.212 -0.552 1.00 63.16 89 ALA A O 1
ATOM 721 N N . GLU A 1 90 ? 14.359 -15.006 0.528 1.00 72.25 90 GLU A N 1
ATOM 722 C CA . GLU A 1 90 ? 14.083 -15.866 -0.655 1.00 72.25 90 GLU A CA 1
ATOM 723 C C . GLU A 1 90 ? 12.939 -15.329 -1.572 1.00 72.25 90 GLU A C 1
ATOM 725 O O . GLU A 1 90 ? 12.616 -14.152 -1.473 1.00 72.25 90 GLU A O 1
ATOM 730 N N . ILE A 1 91 ? 12.264 -16.113 -2.442 1.00 73.31 91 ILE A N 1
ATOM 731 C CA . ILE A 1 91 ? 10.951 -15.750 -3.075 1.00 73.31 91 ILE A CA 1
ATOM 732 C C . ILE A 1 91 ? 9.832 -16.706 -2.611 1.00 73.31 91 ILE A C 1
ATOM 734 O O . ILE A 1 91 ? 10.063 -17.898 -2.486 1.00 73.31 91 ILE A O 1
ATOM 738 N N . ASN A 1 92 ? 8.675 -16.184 -2.162 1.00 81.50 92 ASN A N 1
ATOM 739 C CA . ASN A 1 92 ? 7.613 -16.961 -1.493 1.00 81.50 92 ASN A CA 1
ATOM 740 C C . ASN A 1 92 ? 6.405 -16.933 -2.417 1.00 81.50 92 ASN A C 1
ATOM 742 O O . ASN A 1 92 ? 5.939 -15.852 -2.788 1.00 81.50 92 ASN A O 1
ATOM 746 N N . ILE A 1 93 ? 5.898 -18.106 -2.792 1.00 86.00 93 ILE A N 1
ATOM 747 C CA . ILE A 1 93 ? 4.682 -18.191 -3.604 1.00 86.00 93 ILE A CA 1
ATOM 748 C C . ILE A 1 93 ? 3.539 -17.513 -2.823 1.00 86.00 93 ILE A C 1
ATOM 750 O O . ILE A 1 93 ? 3.518 -17.543 -1.596 1.00 86.00 93 ILE A O 1
ATOM 754 N N . LEU A 1 94 ? 2.615 -16.857 -3.535 1.00 86.88 94 LEU A N 1
ATOM 755 C CA . LEU A 1 94 ? 1.494 -16.071 -2.987 1.00 86.88 94 LEU A CA 1
ATOM 756 C C . LEU A 1 94 ? 1.854 -14.762 -2.256 1.00 86.88 94 LEU A C 1
ATOM 758 O O . LEU A 1 94 ? 0.942 -14.094 -1.770 1.00 86.88 94 LEU A O 1
ATOM 762 N N . THR A 1 95 ? 3.130 -14.366 -2.191 1.00 87.69 95 THR A N 1
ATOM 763 C CA . THR A 1 95 ? 3.546 -13.033 -1.715 1.00 87.69 95 THR A CA 1
ATOM 764 C C . THR A 1 95 ? 4.012 -12.184 -2.904 1.00 87.69 95 THR A C 1
ATOM 766 O O . THR A 1 95 ? 4.929 -12.621 -3.603 1.00 87.69 95 THR A O 1
ATOM 769 N N . PRO A 1 96 ? 3.429 -10.995 -3.153 1.00 87.31 96 PRO A N 1
ATOM 770 C CA . PRO A 1 96 ? 3.776 -10.177 -4.313 1.00 87.31 96 PRO A CA 1
ATOM 771 C C . PRO A 1 96 ? 5.223 -9.685 -4.253 1.00 87.31 96 PRO A C 1
ATOM 773 O O . PRO A 1 96 ? 5.785 -9.473 -3.176 1.00 87.31 96 PRO A O 1
ATOM 776 N N . VAL A 1 97 ? 5.814 -9.439 -5.421 1.00 88.00 97 VAL A N 1
ATOM 777 C CA . VAL A 1 97 ? 7.148 -8.830 -5.529 1.00 88.00 97 VAL A CA 1
ATOM 778 C C . VAL A 1 97 ? 7.003 -7.419 -6.073 1.00 88.00 97 VAL A C 1
ATOM 780 O O . VAL A 1 97 ? 6.018 -7.105 -6.737 1.00 88.00 97 VAL A O 1
ATOM 783 N N . PHE A 1 98 ? 7.953 -6.528 -5.790 1.00 84.25 98 PHE A N 1
ATOM 784 C CA . PHE A 1 98 ? 7.879 -5.225 -6.440 1.00 84.25 98 PHE A CA 1
ATOM 785 C C . PHE A 1 98 ? 8.104 -5.393 -7.947 1.00 84.25 98 PHE A C 1
ATOM 787 O O . PHE A 1 98 ? 9.096 -6.009 -8.348 1.00 84.25 98 PHE A O 1
ATOM 794 N N . PRO A 1 99 ? 7.212 -4.844 -8.788 1.00 87.62 99 PRO A N 1
ATOM 795 C CA . PRO A 1 99 ? 7.410 -4.866 -10.223 1.00 87.62 99 PRO A CA 1
ATOM 796 C C . PRO A 1 99 ? 8.715 -4.151 -10.581 1.00 87.62 99 PRO A C 1
ATOM 798 O O . PRO A 1 99 ? 8.982 -3.048 -10.102 1.00 87.62 99 PRO A O 1
ATOM 801 N N . MET A 1 100 ? 9.522 -4.757 -11.455 1.00 88.94 100 MET A N 1
ATOM 802 C CA . MET A 1 100 ? 10.665 -4.057 -12.040 1.00 88.94 100 MET A CA 1
ATOM 803 C C . MET A 1 100 ? 10.157 -2.852 -12.835 1.00 88.94 100 MET A C 1
ATOM 805 O O . MET A 1 100 ? 9.263 -2.999 -13.670 1.00 88.94 100 MET A O 1
ATOM 809 N N . LEU A 1 101 ? 10.707 -1.674 -12.554 1.00 88.75 101 LEU A N 1
ATOM 810 C CA . LEU A 1 101 ? 10.369 -0.439 -13.251 1.00 88.75 101 LEU A CA 1
ATOM 811 C C . LEU A 1 101 ? 11.333 -0.215 -14.412 1.00 88.75 101 LEU A C 1
ATOM 813 O O . LEU A 1 101 ? 12.517 -0.540 -14.317 1.00 88.75 101 LEU A O 1
ATOM 817 N N . THR A 1 102 ? 10.816 0.375 -15.482 1.00 86.38 102 THR A N 1
ATOM 818 C CA . THR A 1 102 ? 11.608 0.758 -16.648 1.00 86.38 102 THR A CA 1
ATOM 819 C C . THR A 1 102 ? 12.014 2.217 -16.521 1.00 86.38 102 THR A C 1
ATOM 821 O O . THR A 1 102 ? 11.203 3.073 -16.171 1.00 86.38 102 THR A O 1
ATOM 824 N N . GLU A 1 103 ? 13.273 2.513 -16.818 1.00 90.25 103 GLU A N 1
ATOM 825 C CA . GLU A 1 103 ? 13.740 3.888 -16.944 1.00 90.25 103 GLU A CA 1
ATOM 826 C C . GLU A 1 103 ? 13.362 4.449 -18.319 1.00 90.25 103 GLU A C 1
ATOM 828 O O . GLU A 1 103 ? 13.473 3.759 -19.333 1.00 90.25 103 GLU A O 1
ATOM 833 N N . ALA A 1 104 ? 12.937 5.712 -18.374 1.00 89.12 104 ALA A N 1
ATOM 834 C CA . ALA A 1 104 ? 12.636 6.369 -19.639 1.00 89.12 104 ALA A CA 1
ATOM 835 C C . ALA A 1 104 ? 13.903 6.494 -20.504 1.00 89.12 104 ALA A C 1
ATOM 837 O O . ALA A 1 104 ? 14.882 7.130 -20.112 1.00 89.12 104 ALA A O 1
ATOM 838 N N . CYS A 1 105 ? 13.863 5.923 -21.706 1.00 89.12 105 CYS A N 1
ATOM 839 C CA . CYS A 1 105 ? 14.944 6.019 -22.677 1.00 89.12 105 CYS A CA 1
ATOM 840 C C . CYS A 1 105 ? 14.667 7.158 -23.667 1.00 89.12 105 CYS A C 1
ATOM 842 O O . CYS A 1 105 ? 13.609 7.190 -24.290 1.00 89.12 105 CYS A O 1
ATOM 844 N N . LYS A 1 106 ? 15.607 8.102 -23.802 1.00 91.56 106 LYS A N 1
ATOM 845 C CA . LYS A 1 106 ? 15.430 9.308 -24.635 1.00 91.56 106 LYS A CA 1
ATOM 846 C C . LYS A 1 106 ? 16.001 9.186 -26.050 1.00 91.56 106 LYS A C 1
ATOM 848 O O . LYS A 1 106 ? 15.698 10.032 -26.883 1.00 91.56 106 LYS A O 1
ATOM 853 N N . SER A 1 107 ? 16.843 8.188 -26.318 1.00 93.00 107 SER A N 1
ATOM 854 C CA . SER A 1 107 ? 17.429 7.969 -27.644 1.00 93.00 107 SER A CA 1
ATOM 855 C C . SER A 1 107 ? 17.905 6.527 -27.825 1.00 93.00 107 SER A C 1
ATOM 857 O O . SER A 1 107 ? 18.126 5.806 -26.849 1.00 93.00 107 SER A O 1
ATOM 859 N N . VAL A 1 108 ? 18.091 6.103 -29.076 1.00 89.62 108 VAL A N 1
ATOM 860 C CA . VAL A 1 108 ? 18.571 4.749 -29.399 1.00 89.62 108 VAL A CA 1
ATOM 861 C C . VAL A 1 108 ? 20.004 4.546 -28.900 1.00 89.62 108 VAL A C 1
ATOM 863 O O . VAL A 1 108 ? 20.326 3.501 -28.338 1.00 89.62 108 VAL A O 1
ATOM 866 N N . GLU A 1 109 ? 20.853 5.566 -29.007 1.00 92.19 109 GLU A N 1
ATOM 867 C CA . GLU A 1 109 ? 22.241 5.536 -28.533 1.00 92.19 109 GLU A CA 1
ATOM 868 C C . GLU A 1 109 ? 22.297 5.351 -27.015 1.00 92.19 109 GLU A C 1
ATOM 870 O O . GLU A 1 109 ? 23.141 4.611 -26.507 1.00 92.19 109 GLU A O 1
ATOM 875 N N . HIS A 1 110 ? 21.375 5.983 -26.280 1.00 91.69 110 HIS A N 1
ATOM 876 C CA . HIS A 1 110 ? 21.258 5.797 -24.837 1.00 91.69 110 HIS A CA 1
ATOM 877 C C . HIS A 1 110 ? 20.918 4.344 -24.480 1.00 91.69 110 HIS A C 1
ATOM 879 O O . HIS A 1 110 ? 21.510 3.791 -23.549 1.00 91.69 110 HIS A O 1
ATOM 885 N N . ALA A 1 111 ? 20.010 3.717 -25.236 1.00 88.88 111 ALA A N 1
ATOM 886 C CA . ALA A 1 111 ? 19.647 2.315 -25.049 1.00 88.88 111 ALA A CA 1
ATOM 887 C C . ALA A 1 111 ? 20.842 1.386 -25.318 1.00 88.88 111 ALA A C 1
ATOM 889 O O . ALA A 1 111 ? 21.184 0.560 -24.472 1.00 88.88 111 ALA A O 1
ATOM 890 N N . MET A 1 112 ? 21.524 1.568 -26.454 1.00 91.00 112 MET A N 1
ATOM 891 C CA . MET A 1 112 ? 22.677 0.743 -26.841 1.00 91.00 112 MET A CA 1
ATOM 892 C C . MET A 1 1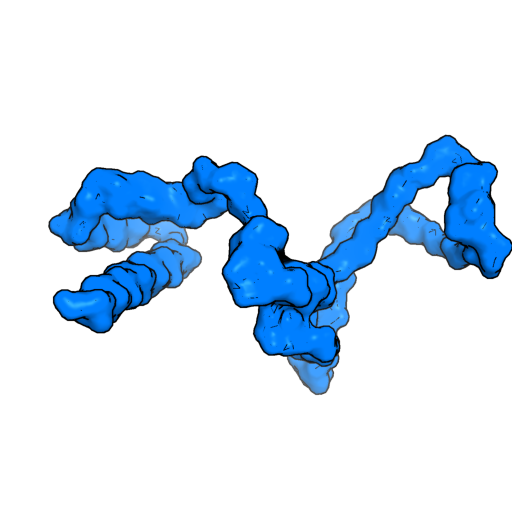12 ? 23.859 0.909 -25.880 1.00 91.00 112 MET A C 1
ATOM 894 O O . MET A 1 112 ? 24.537 -0.062 -25.555 1.00 91.00 112 MET A O 1
ATOM 898 N N . LYS A 1 113 ? 24.075 2.120 -25.351 1.00 92.75 113 LYS A N 1
ATOM 899 C CA . LYS A 1 113 ? 25.109 2.372 -24.339 1.00 92.75 113 LYS A CA 1
ATOM 900 C C . LYS A 1 113 ? 24.827 1.645 -23.021 1.00 92.75 113 LYS A C 1
ATOM 902 O O . LYS A 1 113 ? 25.765 1.194 -22.368 1.00 92.75 113 LYS A O 1
ATOM 907 N N . LYS A 1 114 ? 23.559 1.560 -22.602 1.00 90.88 114 LYS A N 1
ATOM 908 C CA . LYS A 1 114 ? 23.166 0.863 -21.364 1.00 90.88 114 LYS A CA 1
ATOM 909 C C . LYS A 1 114 ? 23.130 -0.652 -21.507 1.00 90.88 114 LYS A C 1
ATOM 911 O O . LYS A 1 114 ? 23.377 -1.350 -20.528 1.00 90.88 114 LYS A O 1
ATOM 916 N N . CYS A 1 115 ? 22.844 -1.146 -22.705 1.00 90.69 115 CYS A N 1
ATOM 917 C CA . CYS A 1 115 ? 22.765 -2.567 -23.010 1.00 90.69 115 CYS A CA 1
ATOM 918 C C . CYS A 1 115 ? 23.855 -2.957 -24.025 1.00 90.69 115 CYS A C 1
ATOM 920 O O . CYS A 1 115 ? 23.534 -3.281 -25.169 1.00 90.69 115 CYS A O 1
ATOM 922 N N . PRO A 1 116 ? 25.146 -2.946 -23.629 1.00 91.56 116 PRO A N 1
ATOM 923 C CA . PRO A 1 116 ? 26.260 -3.213 -24.545 1.00 91.56 116 PRO A CA 1
ATOM 924 C C . PRO A 1 116 ? 26.264 -4.650 -25.087 1.00 91.56 116 PRO A C 1
ATOM 926 O O . PRO A 1 116 ? 26.819 -4.906 -26.148 1.00 91.56 116 PRO A O 1
ATOM 929 N N . ASN A 1 117 ? 25.610 -5.579 -24.384 1.00 94.19 117 ASN A N 1
ATOM 930 C CA . ASN A 1 117 ? 25.518 -6.994 -24.753 1.00 94.19 117 ASN A CA 1
ATOM 931 C C . ASN A 1 117 ? 24.243 -7.314 -25.558 1.00 94.19 117 ASN A C 1
ATOM 933 O O . ASN A 1 117 ? 23.833 -8.471 -25.631 1.00 94.19 117 ASN A O 1
ATOM 937 N N . GLY A 1 118 ? 23.596 -6.293 -26.129 1.00 90.50 118 GLY A N 1
ATOM 938 C CA . GLY A 1 118 ? 22.296 -6.413 -26.783 1.00 90.50 118 GLY A CA 1
ATOM 939 C C . GLY A 1 118 ? 21.118 -6.288 -25.812 1.00 90.50 118 GLY A C 1
ATOM 940 O O . GLY A 1 118 ? 21.285 -6.215 -24.593 1.00 90.50 118 GLY A O 1
ATOM 941 N N . MET A 1 119 ? 19.907 -6.221 -26.369 1.00 93.50 119 MET A N 1
ATOM 942 C CA . MET A 1 119 ? 18.657 -6.065 -25.621 1.00 93.50 119 MET A CA 1
ATOM 943 C C . MET A 1 119 ? 17.534 -6.889 -26.256 1.00 93.50 119 MET A C 1
ATOM 945 O O . MET A 1 119 ? 17.521 -7.094 -27.469 1.00 93.50 119 MET A O 1
ATOM 949 N N . PHE A 1 120 ? 16.572 -7.313 -25.440 1.00 92.88 120 PHE A N 1
ATOM 950 C CA . PHE A 1 120 ? 15.301 -7.843 -25.925 1.00 92.88 120 PHE A CA 1
ATOM 951 C C . PHE A 1 120 ? 14.331 -6.688 -26.188 1.00 92.88 120 PHE A C 1
ATOM 953 O O . PHE A 1 120 ? 14.323 -5.698 -25.455 1.00 92.88 120 PHE A O 1
ATOM 960 N N . SER A 1 121 ? 13.528 -6.810 -27.243 1.00 92.44 121 SER A N 1
ATOM 961 C CA . SER A 1 121 ? 12.499 -5.833 -27.596 1.00 92.44 121 SER A CA 1
ATOM 962 C C . SER A 1 121 ? 11.129 -6.479 -27.450 1.00 92.44 121 SER A C 1
ATOM 964 O O . SER A 1 121 ? 10.852 -7.506 -28.066 1.00 92.44 121 SER A O 1
ATOM 966 N N . GLU A 1 122 ? 10.287 -5.875 -26.621 1.00 93.94 122 GLU A N 1
ATOM 967 C CA . GLU A 1 122 ? 8.907 -6.291 -26.393 1.00 93.94 122 GLU A CA 1
ATOM 968 C C . GLU A 1 122 ? 7.973 -5.112 -26.676 1.00 93.94 122 GLU A C 1
ATOM 970 O O . GLU A 1 122 ? 8.339 -3.945 -26.502 1.00 93.94 122 GLU A O 1
ATOM 975 N N . ILE A 1 123 ? 6.749 -5.411 -27.112 1.00 94.81 123 ILE A N 1
ATOM 976 C CA . ILE A 1 123 ? 5.723 -4.391 -27.329 1.00 94.81 123 ILE A CA 1
ATOM 977 C C . ILE A 1 123 ? 5.289 -3.846 -25.967 1.00 94.81 123 ILE A C 1
ATOM 979 O O . ILE A 1 123 ? 4.909 -4.603 -25.073 1.00 94.81 123 ILE A O 1
ATOM 983 N N . LYS A 1 124 ? 5.297 -2.518 -25.812 1.00 94.19 124 LYS A N 1
ATOM 984 C CA . LYS A 1 124 ? 4.712 -1.874 -24.635 1.00 94.19 124 LYS A CA 1
ATOM 985 C C . LYS A 1 124 ? 3.189 -1.917 -24.749 1.00 94.19 124 LYS A C 1
ATOM 987 O O . LYS A 1 124 ? 2.588 -1.051 -25.378 1.00 94.19 124 LYS A O 1
ATOM 992 N N . TYR A 1 125 ? 2.578 -2.907 -24.114 1.00 94.44 125 TYR A N 1
ATOM 993 C CA . TYR A 1 125 ? 1.128 -2.963 -23.968 1.00 94.44 125 TYR A CA 1
ATOM 994 C C . TYR A 1 125 ? 0.630 -1.793 -23.108 1.00 94.44 125 TYR A C 1
ATOM 996 O O . TYR A 1 125 ? 1.258 -1.427 -22.109 1.00 94.44 125 TYR A O 1
ATOM 1004 N N . ASP A 1 126 ? -0.483 -1.191 -23.522 1.00 94.69 126 ASP A N 1
ATOM 1005 C CA . ASP A 1 126 ? -1.142 -0.105 -22.799 1.00 94.69 126 ASP A CA 1
ATOM 1006 C C . ASP A 1 126 ? -2.336 -0.664 -22.025 1.00 94.69 126 ASP A C 1
ATOM 1008 O O . ASP A 1 126 ? -3.452 -0.764 -22.527 1.00 94.69 126 ASP A O 1
ATOM 1012 N N . GLY A 1 127 ? -2.056 -1.144 -20.820 1.00 94.69 127 GLY A N 1
ATOM 1013 C CA . GLY A 1 127 ? -3.039 -1.762 -19.945 1.00 94.69 127 GLY A CA 1
ATOM 1014 C C . GLY A 1 127 ? -2.505 -1.891 -18.526 1.00 94.69 127 GLY A C 1
ATOM 1015 O O . GLY A 1 127 ? -1.451 -1.345 -18.191 1.00 94.69 127 GLY A O 1
ATOM 1016 N N . GLU A 1 128 ? -3.223 -2.647 -17.702 1.00 93.75 128 GLU A N 1
ATOM 1017 C CA . GLU A 1 128 ? -2.842 -2.875 -16.312 1.00 93.75 128 GLU A CA 1
ATOM 1018 C C . GLU A 1 128 ? -1.794 -3.980 -16.192 1.00 93.75 128 GLU A C 1
ATOM 1020 O O . GLU A 1 128 ? -1.897 -5.055 -16.792 1.00 93.75 128 GLU A O 1
ATOM 1025 N N . ARG A 1 129 ? -0.769 -3.727 -15.379 1.00 93.75 129 ARG A N 1
ATOM 1026 C CA . ARG A 1 129 ? 0.230 -4.742 -15.054 1.00 93.75 129 ARG A CA 1
ATOM 1027 C C . ARG A 1 129 ? -0.343 -5.676 -13.997 1.00 93.75 129 ARG A C 1
ATOM 1029 O O . ARG A 1 129 ? -0.633 -5.227 -12.898 1.00 93.75 129 ARG A O 1
ATOM 1036 N N . VAL A 1 130 ? -0.408 -6.969 -14.306 1.00 95.12 130 VAL A N 1
ATOM 1037 C CA . VAL A 1 130 ? -0.870 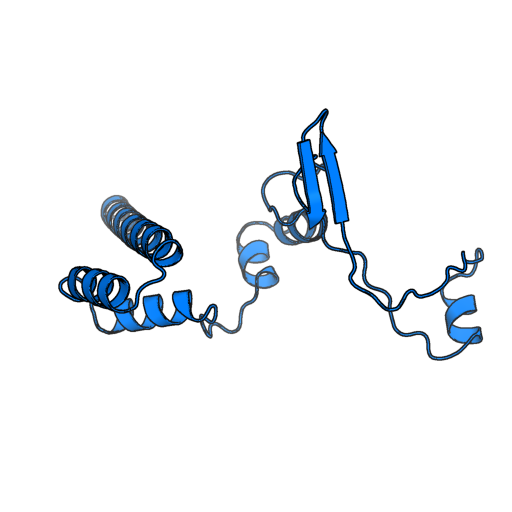-8.002 -13.369 1.00 95.12 130 VAL A CA 1
ATOM 1038 C C . VAL A 1 130 ? 0.271 -8.957 -13.035 1.00 95.12 130 VAL A C 1
ATOM 1040 O O . VAL A 1 130 ? 0.882 -9.550 -13.927 1.00 95.12 130 VAL A O 1
ATOM 1043 N N . GLN A 1 131 ? 0.554 -9.133 -11.747 1.00 94.38 131 GLN A N 1
ATOM 1044 C CA . GLN A 1 131 ? 1.467 -10.154 -11.245 1.00 94.38 131 GLN A CA 1
ATOM 1045 C C . GLN A 1 131 ? 0.674 -11.392 -10.801 1.00 94.38 131 GLN A C 1
ATOM 1047 O O . GLN A 1 131 ? -0.039 -11.370 -9.798 1.00 94.38 131 GLN A O 1
AT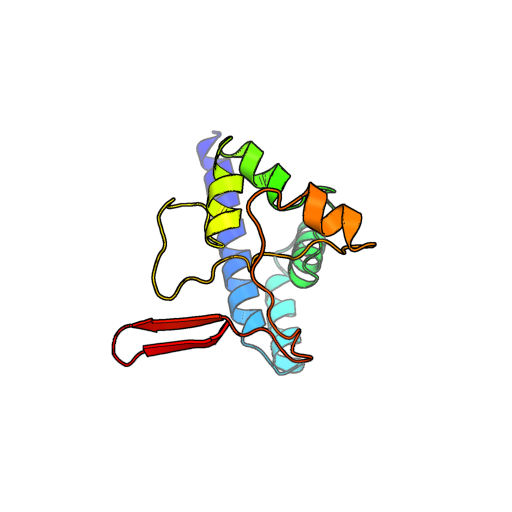OM 1052 N N . VAL A 1 132 ? 0.832 -12.501 -11.530 1.00 95.25 132 VAL A N 1
ATOM 1053 C CA . VAL A 1 132 ? 0.116 -13.758 -11.261 1.00 95.25 132 VAL A CA 1
ATOM 1054 C C . VAL A 1 132 ? 0.955 -14.689 -10.387 1.00 95.25 132 VAL A C 1
ATOM 1056 O O . VAL A 1 132 ? 2.099 -15.003 -10.712 1.00 95.25 132 VAL A O 1
ATOM 1059 N N . HIS A 1 133 ? 0.367 -15.178 -9.296 1.00 95.00 133 HIS A N 1
ATOM 1060 C CA . HIS A 1 133 ? 0.919 -16.253 -8.472 1.00 95.00 133 HIS A CA 1
ATOM 1061 C C . HIS A 1 133 ? -0.012 -17.464 -8.519 1.00 95.00 133 HIS A C 1
ATOM 1063 O O . HIS A 1 133 ? -1.215 -17.320 -8.308 1.00 95.00 133 HIS A O 1
ATOM 1069 N N . LYS A 1 134 ? 0.550 -18.658 -8.739 1.00 95.00 134 LYS A N 1
ATOM 1070 C CA . LYS A 1 134 ? -0.177 -19.934 -8.731 1.00 95.00 134 LYS A CA 1
ATOM 1071 C C . LYS A 1 134 ? 0.456 -20.902 -7.734 1.00 95.00 134 LYS A C 1
ATOM 1073 O O . LYS A 1 134 ? 1.655 -21.161 -7.815 1.00 95.00 134 LYS A O 1
ATOM 1078 N N . HIS A 1 135 ? -0.352 -21.467 -6.841 1.00 95.00 135 HIS A N 1
ATOM 1079 C CA . HIS A 1 135 ? 0.028 -22.568 -5.955 1.00 95.00 135 HIS A CA 1
ATOM 1080 C C . HIS A 1 135 ? -1.048 -23.657 -6.034 1.00 95.00 135 HIS A C 1
ATOM 1082 O O . HIS A 1 135 ? -2.125 -23.517 -5.464 1.00 95.00 135 HIS A O 1
ATOM 1088 N N . GLY A 1 136 ? -0.779 -24.753 -6.750 1.00 94.75 136 GLY A N 1
ATOM 1089 C CA . GLY A 1 136 ? -1.788 -25.792 -6.984 1.00 94.75 136 GLY A CA 1
ATOM 1090 C C . GLY A 1 136 ? -3.020 -25.220 -7.698 1.00 94.75 136 GLY A C 1
ATOM 1091 O O . GLY A 1 136 ? -2.911 -24.788 -8.848 1.00 94.75 136 GLY A O 1
ATOM 1092 N N . ASN A 1 137 ? -4.157 -25.193 -6.993 1.00 95.56 137 ASN A N 1
ATOM 1093 C CA . ASN A 1 137 ? -5.431 -24.625 -7.458 1.00 95.56 137 ASN A CA 1
ATOM 1094 C C . ASN A 1 137 ? -5.691 -23.191 -6.957 1.00 95.56 137 ASN A C 1
ATOM 1096 O O . ASN A 1 137 ? -6.711 -22.603 -7.308 1.00 95.56 137 ASN A O 1
ATOM 1100 N N . GLU A 1 138 ? -4.802 -22.621 -6.143 1.00 95.94 138 GLU A N 1
ATOM 1101 C CA . GLU A 1 138 ? -4.912 -21.243 -5.665 1.00 95.94 138 GLU A CA 1
ATOM 1102 C C . GLU A 1 138 ? -4.232 -20.283 -6.648 1.00 95.94 138 GLU A C 1
ATOM 1104 O O . GLU A 1 138 ? -3.066 -20.465 -7.014 1.00 95.94 138 GLU A O 1
ATOM 1109 N N . PHE A 1 139 ? -4.962 -19.241 -7.050 1.00 96.12 139 PHE A N 1
ATOM 1110 C CA . PHE A 1 139 ? -4.476 -18.176 -7.921 1.00 96.12 139 PHE A CA 1
ATOM 1111 C C . PHE A 1 139 ? -4.637 -16.827 -7.225 1.00 96.12 139 PHE A C 1
ATOM 1113 O O . PHE A 1 139 ? -5.714 -16.513 -6.719 1.00 96.12 139 PHE A O 1
ATOM 1120 N N . LYS A 1 140 ? -3.575 -16.018 -7.228 1.00 94.81 140 LYS A N 1
ATOM 1121 C CA . LYS A 1 140 ? -3.614 -14.618 -6.786 1.00 94.81 140 LYS A CA 1
ATOM 1122 C C . LYS A 1 140 ? -3.129 -13.707 -7.898 1.00 94.81 140 LYS A C 1
ATOM 1124 O O . LYS A 1 140 ? -2.156 -14.022 -8.584 1.00 94.81 140 LYS A O 1
ATOM 1129 N N . TYR A 1 141 ? -3.809 -12.579 -8.027 1.00 94.69 141 TYR A N 1
ATOM 1130 C CA . TYR A 1 141 ? -3.540 -11.534 -9.001 1.00 94.69 141 TYR A CA 1
ATOM 1131 C C . TYR A 1 141 ? -3.255 -10.264 -8.206 1.00 94.69 141 TYR A C 1
ATOM 1133 O O . TYR A 1 141 ? -4.089 -9.856 -7.395 1.00 94.69 141 TYR A O 1
ATOM 1141 N N . PHE A 1 142 ? -2.058 -9.715 -8.379 1.00 91.56 142 PHE A N 1
ATOM 1142 C CA . PHE A 1 142 ? -1.596 -8.501 -7.709 1.00 91.56 142 PHE A CA 1
ATOM 1143 C C . PHE A 1 142 ? -1.300 -7.395 -8.711 1.00 91.56 142 PHE A C 1
ATOM 1145 O O . PHE A 1 142 ? -0.943 -7.737 -9.864 1.00 91.56 142 PHE A O 1
#